Protein AF-M9SIB7-F1 (afdb_monomer)

Sequence (80 aa):
MSEGKIATILAFAKKNSFVKTSSFNTHLKELGVSGKDCRGILDALADCGYLERTKTDGVVYLWRITPSGEDFLRRAGVSK

Foldseek 3Di:
DDLVVLLVLQVVQAVVQKDWLVRQQVVCVVVVHHDPVSVVVLVVCVVVVQKDWDDDPDDITIIHGDPVVVVSNVVVVVDD

Organism: Methanomethylophilus alvi (strain Mx1201) (NCBI:txid1236689)

pLDDT: mean 86.67, std 11.34, range [45.75, 96.75]

Structure (mmCIF, N/CA/C/O backbone):
data_AF-M9SIB7-F1
#
_entry.id   AF-M9SIB7-F1
#
loop_
_atom_site.group_PDB
_atom_site.id
_atom_site.type_symbol
_atom_site.label_atom_id
_atom_site.label_alt_id
_atom_site.label_comp_id
_atom_site.label_asym_id
_atom_site.label_entity_id
_atom_site.label_seq_id
_atom_site.pdbx_PDB_ins_code
_atom_site.Cartn_x
_atom_site.Cartn_y
_atom_site.Cartn_z
_atom_site.occupancy
_atom_site.B_iso_or_equiv
_atom_site.auth_seq_id
_atom_site.auth_comp_id
_atom_site.auth_asym_id
_atom_site.auth_atom_id
_atom_site.pdbx_PDB_model_num
ATOM 1 N N . MET A 1 1 ? -10.170 -4.923 8.279 1.00 73.62 1 MET A N 1
ATOM 2 C CA . MET A 1 1 ? -9.085 -3.954 8.562 1.00 73.62 1 MET A CA 1
ATOM 3 C C . MET A 1 1 ? -9.716 -2.583 8.748 1.00 73.62 1 MET A C 1
ATOM 5 O O . MET A 1 1 ? -10.692 -2.323 8.062 1.00 73.62 1 MET A O 1
ATOM 9 N N . SER A 1 2 ? -9.234 -1.743 9.669 1.00 84.38 2 SER A N 1
ATOM 10 C CA . SER A 1 2 ? -9.781 -0.387 9.831 1.00 84.38 2 SER A CA 1
ATOM 11 C C . SER A 1 2 ? -9.344 0.532 8.688 1.00 84.38 2 SER A C 1
ATOM 13 O O . SER A 1 2 ? -8.237 0.384 8.166 1.00 84.38 2 SER A O 1
ATOM 15 N N . GLU A 1 3 ? -10.182 1.512 8.341 1.00 86.44 3 GLU A N 1
ATOM 16 C CA . GLU A 1 3 ? -9.871 2.515 7.311 1.00 86.44 3 GLU A CA 1
ATOM 17 C C . GLU A 1 3 ? -8.564 3.262 7.605 1.00 86.44 3 GLU A C 1
ATOM 19 O O . GLU A 1 3 ? -7.768 3.481 6.698 1.00 86.44 3 GLU A O 1
ATOM 24 N N . GLY A 1 4 ? -8.275 3.547 8.881 1.00 87.94 4 GLY A N 1
ATOM 25 C CA . GLY A 1 4 ? -7.014 4.169 9.291 1.00 87.94 4 GLY A CA 1
ATOM 26 C C . GLY A 1 4 ? -5.778 3.338 8.930 1.00 87.94 4 GLY A C 1
ATOM 27 O O . GLY A 1 4 ? -4.812 3.880 8.405 1.00 87.94 4 GLY A O 1
ATOM 28 N N . LYS A 1 5 ? -5.816 2.009 9.123 1.00 89.00 5 LYS A N 1
ATOM 29 C CA . LYS A 1 5 ? -4.699 1.129 8.729 1.00 89.00 5 LYS A CA 1
ATOM 30 C C . LYS A 1 5 ? -4.539 1.070 7.212 1.00 89.00 5 LYS A C 1
ATOM 32 O O . LYS A 1 5 ? -3.412 1.118 6.728 1.00 89.00 5 LYS A O 1
ATOM 37 N N . ILE A 1 6 ? -5.649 1.010 6.472 1.00 91.62 6 ILE A N 1
ATOM 38 C CA . ILE A 1 6 ? -5.634 1.066 5.002 1.00 91.62 6 ILE A CA 1
ATOM 39 C C . ILE A 1 6 ? -4.974 2.372 4.548 1.00 91.62 6 ILE A C 1
ATOM 41 O O . ILE A 1 6 ? -4.050 2.344 3.737 1.00 91.62 6 ILE A O 1
ATOM 45 N N . ALA A 1 7 ? -5.374 3.502 5.130 1.00 93.06 7 ALA A N 1
ATOM 46 C CA . ALA A 1 7 ? -4.811 4.801 4.799 1.00 93.06 7 ALA A CA 1
ATOM 47 C C . ALA A 1 7 ? -3.304 4.878 5.102 1.00 93.06 7 ALA A C 1
ATOM 49 O O . ALA A 1 7 ? -2.546 5.379 4.277 1.00 93.06 7 ALA A O 1
ATOM 50 N N . THR A 1 8 ? -2.827 4.320 6.219 1.00 93.50 8 THR A N 1
ATOM 51 C CA . THR A 1 8 ? -1.383 4.286 6.513 1.00 93.50 8 THR A CA 1
ATOM 52 C C . THR A 1 8 ? -0.598 3.459 5.490 1.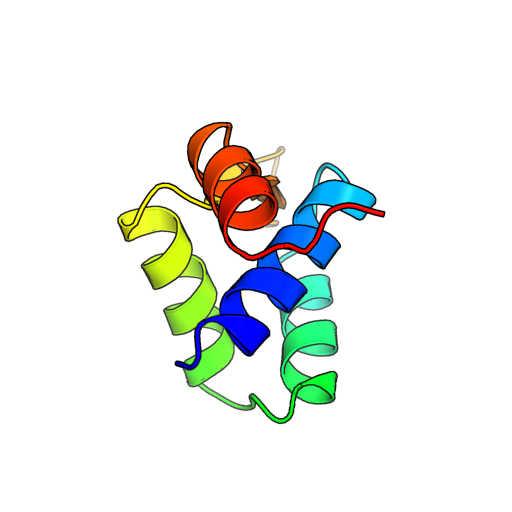00 93.50 8 THR A C 1
ATOM 54 O O . THR A 1 8 ? 0.442 3.907 5.006 1.00 93.50 8 THR A O 1
ATOM 57 N N . ILE A 1 9 ? -1.117 2.293 5.092 1.00 93.38 9 ILE A N 1
ATOM 58 C CA . ILE A 1 9 ? -0.483 1.424 4.086 1.00 93.38 9 ILE A CA 1
ATOM 59 C C . ILE A 1 9 ? -0.413 2.130 2.724 1.00 93.38 9 ILE A C 1
ATOM 61 O O . ILE A 1 9 ? 0.630 2.118 2.065 1.00 93.38 9 ILE A O 1
ATOM 65 N N . LEU A 1 10 ? -1.503 2.777 2.305 1.00 94.88 10 LEU A N 1
ATOM 66 C CA . LEU A 1 10 ? -1.555 3.518 1.045 1.00 94.88 10 LEU A CA 1
ATOM 67 C C . LEU A 1 10 ? -0.647 4.756 1.078 1.00 94.88 10 LEU A C 1
ATOM 69 O O . LEU A 1 10 ? 0.069 5.017 0.113 1.00 94.88 10 LEU A O 1
ATOM 73 N N . ALA A 1 11 ? -0.592 5.484 2.195 1.00 94.38 11 ALA A N 1
ATOM 74 C CA . ALA A 1 11 ? 0.315 6.620 2.360 1.00 94.38 11 ALA A CA 1
ATOM 75 C C . ALA A 1 11 ? 1.789 6.191 2.258 1.00 94.38 11 ALA A C 1
ATOM 77 O O . ALA A 1 11 ? 2.594 6.872 1.617 1.00 94.38 11 ALA A O 1
ATOM 78 N N . PHE A 1 12 ? 2.137 5.030 2.822 1.00 94.31 12 PHE A N 1
ATOM 79 C CA . PHE A 1 12 ? 3.467 4.443 2.675 1.00 94.31 12 PHE A CA 1
ATOM 80 C C . PHE A 1 12 ? 3.797 4.114 1.213 1.00 94.31 12 PHE A C 1
ATOM 82 O O . PHE A 1 12 ? 4.889 4.444 0.745 1.00 94.31 12 PHE A O 1
ATOM 89 N N . ALA A 1 13 ? 2.851 3.531 0.472 1.00 93.88 13 ALA A N 1
ATOM 90 C CA . ALA A 1 13 ? 2.997 3.267 -0.959 1.00 93.88 13 ALA A CA 1
ATOM 91 C C . ALA A 1 13 ? 3.237 4.562 -1.752 1.00 93.88 13 ALA A C 1
ATOM 93 O O . ALA A 1 13 ? 4.201 4.662 -2.512 1.00 93.88 13 ALA A O 1
ATOM 94 N N . LYS A 1 14 ? 2.399 5.578 -1.509 1.00 93.81 14 LYS A N 1
ATOM 95 C CA . LYS A 1 14 ? 2.462 6.890 -2.162 1.00 93.81 14 LYS A CA 1
ATOM 96 C C . LYS A 1 14 ? 3.808 7.579 -1.947 1.00 93.81 14 LYS A C 1
ATOM 98 O O . LYS A 1 14 ? 4.403 8.072 -2.898 1.00 93.81 14 LYS A O 1
ATOM 103 N N . LYS A 1 15 ? 4.323 7.568 -0.712 1.00 94.31 15 LYS A N 1
ATOM 104 C CA . LYS A 1 15 ? 5.609 8.195 -0.362 1.00 94.31 15 LYS A CA 1
ATOM 105 C C . LYS A 1 15 ? 6.798 7.594 -1.120 1.00 94.31 15 LYS A C 1
ATOM 107 O O . LYS A 1 15 ? 7.764 8.298 -1.388 1.00 94.31 15 LYS A O 1
ATOM 112 N N . ASN A 1 16 ? 6.743 6.303 -1.440 1.00 90.69 16 ASN A N 1
ATOM 113 C CA . ASN A 1 16 ? 7.883 5.558 -1.975 1.00 90.69 16 ASN A CA 1
ATOM 114 C C . ASN A 1 16 ? 7.772 5.245 -3.477 1.00 90.69 16 ASN A C 1
ATOM 116 O O . ASN A 1 16 ? 8.713 4.692 -4.038 1.00 90.69 16 ASN A O 1
ATOM 120 N N . SER A 1 17 ? 6.662 5.610 -4.133 1.00 87.94 17 SER A N 1
ATOM 121 C CA . SER A 1 17 ? 6.328 5.315 -5.541 1.00 87.94 17 SER A CA 1
ATOM 122 C C . SER A 1 17 ? 6.231 3.819 -5.876 1.00 87.94 17 SER A C 1
ATOM 124 O O . SER A 1 17 ? 5.162 3.356 -6.257 1.00 87.94 17 SER A O 1
ATOM 126 N N . PHE A 1 18 ? 7.310 3.051 -5.704 1.00 90.50 18 PHE A N 1
ATOM 127 C CA . PHE A 1 18 ? 7.360 1.602 -5.883 1.00 90.50 18 PHE A CA 1
ATOM 128 C C . PHE A 1 18 ? 7.956 0.934 -4.645 1.00 90.50 18 PHE A C 1
ATOM 130 O O . PHE A 1 18 ? 9.100 1.179 -4.265 1.00 90.50 18 PHE A O 1
ATOM 137 N N . VAL A 1 19 ? 7.192 0.040 -4.031 1.00 91.94 19 VAL A N 1
ATOM 138 C CA . VAL A 1 19 ? 7.543 -0.597 -2.762 1.00 91.94 19 VAL A CA 1
ATOM 139 C C . VAL A 1 19 ? 7.684 -2.100 -2.950 1.00 91.94 19 VAL A C 1
ATOM 141 O O . VAL A 1 19 ? 6.805 -2.765 -3.495 1.00 91.94 19 VAL A O 1
ATOM 144 N N . LYS A 1 20 ? 8.792 -2.663 -2.465 1.00 91.50 20 LYS A N 1
ATOM 145 C CA . LYS A 1 20 ? 9.006 -4.115 -2.447 1.00 91.50 20 LYS A CA 1
ATOM 146 C C . LYS A 1 20 ? 8.068 -4.783 -1.447 1.00 91.50 20 LYS A C 1
ATOM 148 O O . LYS A 1 20 ? 7.824 -4.256 -0.363 1.00 91.50 20 LYS A O 1
ATOM 153 N N . THR A 1 21 ? 7.653 -6.012 -1.746 1.00 89.38 21 THR A N 1
ATOM 154 C CA . THR A 1 21 ? 6.869 -6.837 -0.802 1.00 89.38 21 THR A CA 1
ATOM 155 C C . THR A 1 21 ? 7.546 -6.955 0.573 1.00 89.38 21 THR A C 1
ATOM 157 O O . THR A 1 21 ? 6.880 -6.873 1.599 1.00 89.38 21 THR A O 1
ATOM 160 N N . SER A 1 22 ? 8.876 -7.090 0.622 1.00 88.88 22 SER A N 1
ATOM 161 C CA . SER A 1 22 ? 9.625 -7.140 1.886 1.00 88.88 22 SER A CA 1
ATOM 162 C C . SER A 1 22 ? 9.530 -5.840 2.690 1.00 88.88 22 SER A C 1
ATOM 164 O O . SER A 1 22 ? 9.349 -5.897 3.903 1.00 88.88 22 SER A O 1
ATOM 166 N N . SER A 1 23 ? 9.587 -4.682 2.029 1.00 91.69 23 SER A N 1
ATOM 167 C CA . SER A 1 23 ? 9.410 -3.374 2.669 1.00 91.69 23 SER A CA 1
ATOM 168 C C . SER A 1 23 ? 7.995 -3.204 3.2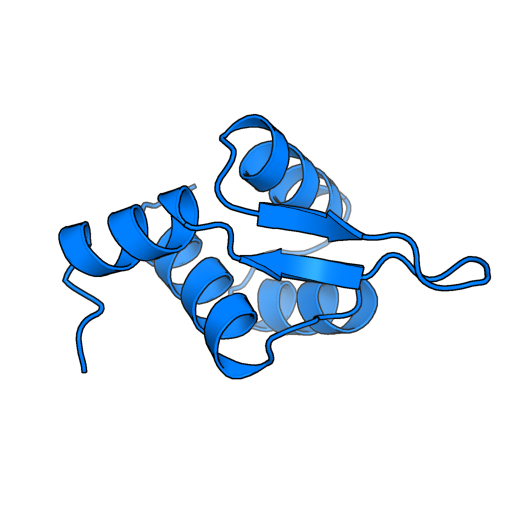22 1.00 91.69 23 SER A C 1
ATOM 170 O O . SER A 1 23 ? 7.836 -2.743 4.349 1.00 91.69 23 SER A O 1
ATOM 172 N N . PHE A 1 24 ? 6.973 -3.648 2.481 1.00 91.25 24 PHE A N 1
ATOM 173 C CA . PHE A 1 24 ? 5.604 -3.692 2.998 1.00 91.25 24 PHE A CA 1
ATOM 174 C C . PHE A 1 24 ? 5.473 -4.610 4.207 1.00 91.25 24 PHE A C 1
ATOM 176 O O . PHE A 1 24 ? 4.840 -4.231 5.182 1.00 91.25 24 PHE A O 1
ATOM 183 N N . ASN A 1 25 ? 6.093 -5.790 4.185 1.00 90.19 25 ASN A N 1
ATOM 184 C CA . ASN A 1 25 ? 6.046 -6.706 5.321 1.00 90.19 25 ASN A CA 1
ATOM 185 C C . ASN A 1 25 ? 6.652 -6.083 6.58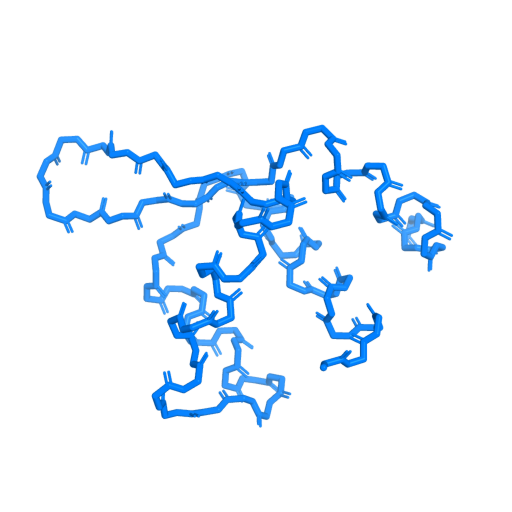6 1.00 90.19 25 ASN A C 1
ATOM 187 O O . ASN A 1 25 ? 6.113 -6.297 7.669 1.00 90.19 25 ASN A O 1
ATOM 191 N N . THR A 1 26 ? 7.741 -5.318 6.465 1.00 91.56 26 THR A N 1
ATOM 192 C CA . THR A 1 26 ? 8.308 -4.563 7.593 1.00 91.56 26 THR A CA 1
ATOM 193 C C . THR A 1 26 ? 7.328 -3.507 8.089 1.00 91.56 26 THR A C 1
ATOM 195 O O . THR A 1 26 ? 7.008 -3.496 9.273 1.00 91.56 26 THR A O 1
ATOM 198 N N . HIS A 1 27 ? 6.777 -2.691 7.190 1.00 92.31 27 HIS A N 1
ATOM 199 C CA . HIS A 1 27 ? 5.840 -1.637 7.574 1.00 92.31 27 HIS A CA 1
ATOM 200 C C . HIS A 1 27 ? 4.547 -2.186 8.204 1.00 92.31 27 HIS A C 1
ATOM 202 O O . HIS A 1 27 ? 4.051 -1.678 9.203 1.00 92.31 27 HIS A O 1
ATOM 208 N N . LEU A 1 28 ? 4.018 -3.290 7.675 1.00 91.06 28 LEU A N 1
ATOM 209 C CA . LEU A 1 28 ? 2.851 -3.973 8.229 1.00 91.06 28 LEU A CA 1
ATOM 210 C C . LEU A 1 28 ? 3.124 -4.498 9.645 1.00 91.06 28 LEU A C 1
ATOM 212 O O . LEU A 1 28 ? 2.268 -4.345 10.516 1.00 91.06 28 LEU A O 1
ATOM 216 N N . LYS A 1 29 ? 4.326 -5.028 9.910 1.00 90.00 29 LYS A N 1
ATOM 217 C CA . LYS A 1 29 ? 4.733 -5.436 11.265 1.00 90.00 29 LYS A CA 1
ATOM 218 C C . LYS A 1 29 ? 4.749 -4.263 12.241 1.00 90.00 29 LYS A C 1
ATOM 220 O O . LYS A 1 29 ? 4.270 -4.429 13.359 1.00 90.00 29 LYS A O 1
ATOM 225 N N . GLU A 1 30 ? 5.223 -3.090 11.821 1.00 89.94 30 GLU A N 1
ATOM 226 C CA . GLU A 1 30 ? 5.173 -1.860 12.632 1.00 89.94 30 GLU A CA 1
ATOM 227 C C . GLU A 1 30 ? 3.727 -1.446 12.963 1.00 89.94 30 GLU A C 1
ATOM 229 O O . GLU A 1 30 ? 3.457 -0.935 14.046 1.00 89.94 30 GLU A O 1
ATOM 234 N N . LEU A 1 31 ? 2.772 -1.743 12.075 1.00 88.38 31 LEU A N 1
ATOM 235 C CA . LEU A 1 31 ? 1.330 -1.531 12.283 1.00 88.38 31 LEU A CA 1
ATOM 236 C C . LEU A 1 31 ? 0.640 -2.658 13.083 1.00 88.38 31 LEU A C 1
ATOM 238 O O . LEU A 1 31 ? -0.599 -2.711 13.168 1.00 88.38 31 LEU A O 1
ATOM 242 N N . GLY A 1 32 ? 1.422 -3.585 13.645 1.00 87.88 32 GLY A N 1
ATOM 243 C CA . GLY A 1 32 ? 0.941 -4.739 14.404 1.00 87.88 32 GLY A CA 1
ATOM 244 C C . GLY A 1 32 ? 0.297 -5.831 13.544 1.00 87.88 32 GLY A C 1
ATOM 245 O O . GLY A 1 32 ? -0.463 -6.646 14.060 1.00 87.88 32 GLY A O 1
ATOM 246 N N . VAL A 1 33 ? 0.550 -5.843 12.234 1.00 83.75 33 VAL A N 1
ATOM 247 C CA . VAL A 1 33 ? 0.112 -6.893 11.304 1.00 83.75 33 VAL A CA 1
ATOM 248 C C . VAL A 1 33 ? 1.281 -7.845 11.070 1.00 83.75 33 VAL A C 1
ATOM 250 O O . VAL A 1 33 ? 2.344 -7.432 10.614 1.00 83.75 33 VAL A O 1
ATOM 253 N N . SER A 1 34 ? 1.117 -9.133 11.363 1.00 76.94 34 SER A N 1
ATOM 254 C CA . SER A 1 34 ? 2.216 -10.098 11.253 1.00 76.94 34 SER A CA 1
ATOM 255 C C . SER A 1 34 ? 1.777 -11.423 10.636 1.00 76.94 34 SER A C 1
ATOM 257 O O . SER A 1 34 ? 0.593 -11.728 10.550 1.00 76.94 34 SER A O 1
ATOM 259 N N . GLY A 1 35 ? 2.748 -12.223 10.190 1.00 70.81 35 GLY A N 1
ATOM 260 C CA . GLY A 1 35 ? 2.502 -13.587 9.722 1.00 70.81 35 GLY A CA 1
ATOM 261 C C . GLY A 1 35 ? 1.881 -13.673 8.324 1.00 70.81 35 GLY A C 1
ATOM 262 O O . GLY A 1 35 ? 2.247 -12.923 7.418 1.00 70.81 35 GLY A O 1
ATOM 263 N N . LYS A 1 36 ? 0.981 -14.647 8.134 1.00 68.81 36 LYS A N 1
ATOM 264 C CA . LYS A 1 36 ? 0.357 -14.956 6.831 1.00 68.81 36 LYS A CA 1
ATOM 265 C C . LYS A 1 36 ? -0.523 -13.817 6.300 1.00 68.81 36 LYS A C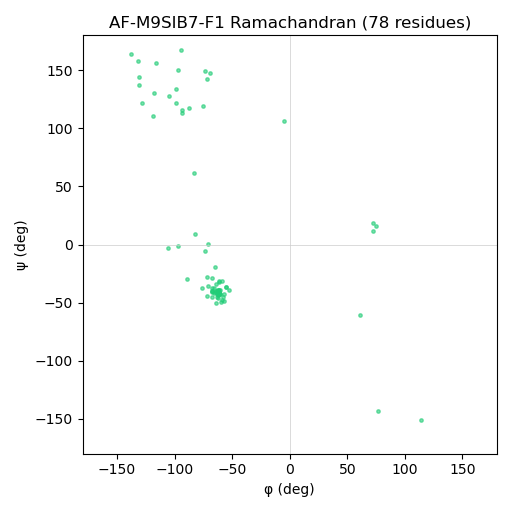 1
ATOM 267 O O . LYS A 1 36 ? -0.751 -13.749 5.094 1.00 68.81 36 LYS A O 1
ATOM 272 N N . ASP A 1 37 ? -0.941 -12.901 7.169 1.00 7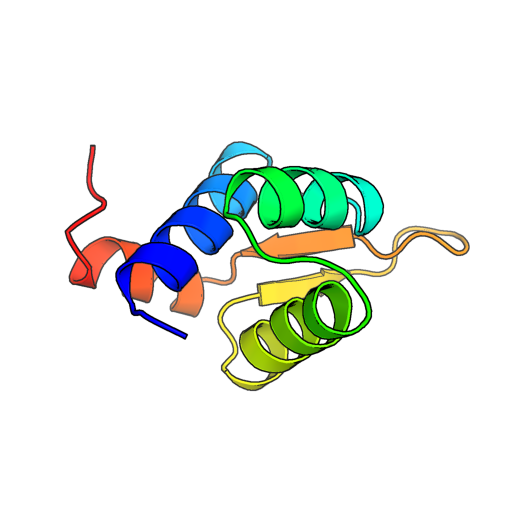7.31 37 ASP A N 1
ATOM 273 C CA . ASP A 1 37 ? -1.858 -11.817 6.824 1.00 77.31 37 ASP A CA 1
ATOM 274 C C . ASP A 1 37 ? -1.210 -10.738 5.948 1.00 77.31 37 ASP A C 1
ATOM 276 O O . ASP A 1 37 ? -1.894 -10.127 5.130 1.00 77.31 37 ASP A O 1
ATOM 280 N N . CYS A 1 38 ? 0.111 -10.526 6.041 1.00 80.50 38 CYS A N 1
ATOM 281 C CA . CYS A 1 38 ? 0.763 -9.414 5.341 1.00 80.50 38 CYS A CA 1
ATOM 282 C C . CYS A 1 38 ? 0.594 -9.484 3.818 1.00 80.50 38 CYS A C 1
ATOM 284 O O . CYS A 1 38 ? 0.309 -8.476 3.177 1.00 80.50 38 CYS A O 1
ATOM 286 N N . ARG A 1 39 ? 0.739 -10.681 3.235 1.00 82.00 39 ARG A N 1
ATOM 287 C CA . ARG A 1 39 ? 0.563 -10.868 1.790 1.00 82.00 39 ARG A CA 1
ATOM 288 C C . ARG A 1 39 ? -0.904 -10.762 1.382 1.00 82.00 39 ARG A C 1
ATOM 290 O O . ARG A 1 39 ? -1.201 -10.058 0.424 1.00 82.00 39 ARG A O 1
ATOM 297 N N . GLY A 1 40 ? -1.800 -11.395 2.142 1.00 88.31 40 GLY A N 1
ATOM 298 C CA . GLY A 1 40 ? -3.241 -11.340 1.885 1.00 88.31 40 GLY A CA 1
ATOM 299 C C . GLY A 1 40 ? -3.790 -9.914 1.917 1.00 88.31 40 GLY A C 1
ATOM 300 O O . GLY A 1 40 ? -4.691 -9.589 1.158 1.00 88.31 40 GLY A O 1
ATOM 301 N N . ILE A 1 41 ? -3.200 -9.034 2.727 1.00 91.12 41 ILE A N 1
ATOM 302 C CA . ILE A 1 41 ? -3.557 -7.614 2.772 1.00 91.12 41 ILE A CA 1
ATOM 303 C C . ILE A 1 41 ? -3.173 -6.882 1.488 1.00 91.12 41 ILE A C 1
ATOM 305 O O . ILE A 1 41 ? -3.981 -6.118 0.972 1.00 91.12 41 ILE A O 1
ATOM 309 N N . LEU A 1 42 ? -1.963 -7.095 0.967 1.00 91.50 42 LEU A N 1
ATOM 310 C CA . LEU A 1 42 ? -1.544 -6.447 -0.280 1.00 91.50 42 LEU A CA 1
ATOM 311 C C . LEU A 1 42 ? -2.368 -6.944 -1.468 1.00 91.50 42 LEU A C 1
ATOM 313 O O . LEU A 1 42 ? -2.787 -6.134 -2.290 1.00 91.50 42 LEU A O 1
ATOM 317 N N . ASP A 1 43 ? -2.628 -8.253 -1.524 1.00 91.56 43 ASP A N 1
ATOM 318 C CA . ASP A 1 43 ? -3.493 -8.841 -2.546 1.00 91.56 43 ASP A CA 1
ATOM 319 C C . ASP A 1 43 ? -4.927 -8.281 -2.425 1.00 91.56 43 ASP A C 1
ATOM 321 O O . ASP A 1 43 ? -5.451 -7.774 -3.408 1.00 91.56 43 ASP A O 1
ATOM 325 N N . ALA A 1 44 ? -5.509 -8.206 -1.221 1.00 92.88 44 ALA A N 1
ATOM 326 C CA . ALA A 1 44 ? -6.840 -7.622 -1.016 1.00 92.88 44 ALA A CA 1
ATOM 327 C C . ALA A 1 44 ? -6.919 -6.132 -1.401 1.00 92.88 44 ALA A C 1
ATOM 329 O O . ALA A 1 44 ? -7.903 -5.689 -1.986 1.00 92.88 44 ALA A O 1
ATOM 330 N N . LEU A 1 45 ? -5.885 -5.339 -1.098 1.00 94.06 45 LEU A N 1
ATOM 331 C CA . LEU A 1 45 ? -5.826 -3.933 -1.513 1.00 94.06 45 LEU A CA 1
ATOM 332 C C . LEU A 1 45 ? -5.681 -3.781 -3.030 1.00 94.06 45 LEU A C 1
ATOM 334 O O . LEU A 1 45 ? -6.144 -2.782 -3.582 1.00 94.06 45 LEU A O 1
ATOM 338 N N . ALA A 1 46 ? -5.057 -4.749 -3.701 1.00 94.62 46 ALA A N 1
ATOM 339 C CA . ALA A 1 46 ? -5.019 -4.787 -5.154 1.00 94.62 46 ALA A CA 1
ATOM 340 C C . ALA A 1 46 ? -6.340 -5.249 -5.769 1.00 94.62 46 ALA A C 1
ATOM 342 O O . ALA A 1 46 ? -6.768 -4.661 -6.759 1.00 94.62 46 ALA A O 1
ATOM 343 N N . ASP A 1 47 ? -7.034 -6.202 -5.150 1.00 94.62 47 ASP A N 1
ATOM 344 C CA . ASP A 1 47 ? -8.377 -6.618 -5.567 1.00 94.62 47 ASP A CA 1
ATOM 345 C C . ASP A 1 47 ? -9.394 -5.472 -5.409 1.00 94.62 47 ASP A C 1
ATOM 347 O O . ASP A 1 47 ? -10.275 -5.294 -6.247 1.00 94.62 47 ASP A O 1
ATOM 351 N N . CYS A 1 48 ? -9.233 -4.624 -4.384 1.00 93.81 48 CYS A N 1
ATOM 352 C CA . CYS A 1 48 ? -9.982 -3.369 -4.242 1.00 93.81 48 CYS A CA 1
ATOM 353 C C . CYS A 1 48 ? -9.530 -2.259 -5.211 1.00 93.81 48 CYS A C 1
ATOM 355 O O . CYS A 1 48 ? -10.132 -1.186 -5.239 1.00 93.81 48 CYS A O 1
ATOM 357 N N . GLY A 1 49 ? -8.460 -2.480 -5.977 1.00 96.06 49 GLY A N 1
ATOM 358 C CA . GLY A 1 49 ? -7.925 -1.527 -6.942 1.00 96.06 49 GLY A CA 1
ATOM 359 C C . GLY A 1 49 ? -7.167 -0.350 -6.331 1.00 96.06 49 GLY A C 1
ATOM 360 O O . GLY A 1 49 ? -6.964 0.635 -7.032 1.00 96.06 49 GLY A O 1
ATOM 361 N N . TYR A 1 50 ? -6.752 -0.402 -5.061 1.00 96.19 50 TYR A N 1
ATOM 362 C CA . TYR A 1 50 ? -5.997 0.674 -4.392 1.00 96.19 50 TYR A CA 1
ATOM 363 C C . TYR A 1 50 ? -4.483 0.547 -4.553 1.00 96.19 50 TYR A C 1
ATOM 365 O O . TYR A 1 50 ? -3.762 1.548 -4.549 1.00 96.19 50 TYR A O 1
ATOM 373 N N . LEU A 1 51 ? -4.004 -0.686 -4.689 1.00 95.50 51 LEU A N 1
ATOM 374 C CA . LEU A 1 51 ? -2.631 -0.999 -5.054 1.00 95.50 51 LEU A CA 1
ATOM 375 C C . LEU A 1 51 ? -2.611 -1.719 -6.396 1.00 95.50 51 LEU A C 1
ATOM 377 O O . LEU A 1 51 ? -3.563 -2.386 -6.782 1.00 95.50 51 LEU A O 1
ATOM 381 N N . GLU A 1 52 ? -1.489 -1.636 -7.087 1.00 94.56 52 GLU A N 1
ATOM 382 C CA . GLU A 1 52 ? -1.214 -2.516 -8.211 1.00 94.56 52 GLU A CA 1
ATOM 383 C C . GLU A 1 52 ? 0.172 -3.126 -8.072 1.00 94.56 52 GLU A C 1
ATOM 385 O O . GLU A 1 52 ? 1.123 -2.499 -7.594 1.00 94.56 52 GLU A O 1
ATOM 390 N N . ARG A 1 53 ? 0.265 -4.382 -8.497 1.00 91.12 53 ARG A N 1
ATOM 391 C CA . ARG A 1 53 ? 1.497 -5.155 -8.489 1.00 91.12 53 ARG A CA 1
ATOM 392 C C . ARG A 1 53 ? 2.177 -5.020 -9.841 1.00 91.12 53 ARG A C 1
ATOM 394 O O . ARG A 1 53 ? 1.671 -5.525 -10.841 1.00 91.12 53 ARG A O 1
ATOM 401 N N . THR A 1 54 ? 3.354 -4.413 -9.860 1.00 85.06 54 THR A N 1
ATOM 402 C CA . THR A 1 54 ? 4.214 -4.354 -11.038 1.00 85.06 54 THR A CA 1
ATOM 403 C C . THR A 1 54 ? 5.300 -5.425 -10.939 1.00 85.06 54 THR A C 1
ATOM 405 O O . THR A 1 54 ? 5.930 -5.634 -9.898 1.00 85.06 54 THR A O 1
ATOM 408 N N . LYS A 1 55 ? 5.512 -6.158 -12.036 1.00 73.38 55 LYS A N 1
ATOM 409 C CA . LYS A 1 55 ? 6.700 -7.003 -12.188 1.00 73.38 55 LYS A CA 1
ATOM 410 C C . LYS A 1 55 ? 7.802 -6.139 -12.782 1.00 73.38 55 LYS A C 1
ATOM 412 O O . LYS A 1 55 ? 7.661 -5.659 -13.900 1.00 73.38 55 LYS A O 1
ATOM 417 N N . THR A 1 56 ? 8.888 -5.961 -12.047 1.00 62.97 56 THR A N 1
ATOM 418 C CA . THR A 1 56 ? 10.159 -5.510 -12.621 1.00 62.97 56 THR A CA 1
ATOM 419 C C . THR A 1 56 ? 11.078 -6.713 -12.691 1.00 62.97 56 THR A C 1
ATOM 421 O O . THR A 1 56 ? 11.204 -7.414 -11.689 1.00 62.97 56 THR A O 1
ATOM 424 N N . ASP A 1 57 ? 11.633 -6.947 -13.878 1.00 51.38 57 ASP A N 1
ATOM 425 C CA . ASP A 1 57 ? 12.609 -7.975 -14.258 1.00 51.38 57 ASP A CA 1
ATOM 426 C C . ASP A 1 57 ? 13.142 -8.842 -13.093 1.00 51.38 57 ASP A C 1
ATOM 428 O O . ASP A 1 57 ? 13.899 -8.381 -12.235 1.00 51.38 57 ASP A O 1
ATOM 432 N N . GLY A 1 58 ? 12.685 -10.101 -13.025 1.00 67.06 58 GLY A N 1
ATOM 433 C CA . GLY A 1 58 ? 13.052 -11.071 -11.984 1.00 67.06 58 GLY A CA 1
ATOM 434 C C . GLY A 1 58 ? 11.905 -11.508 -11.054 1.00 67.06 58 GLY A C 1
ATOM 435 O O . GLY A 1 58 ? 10.740 -11.575 -11.446 1.00 67.06 58 GLY A O 1
ATOM 436 N N . VAL A 1 59 ? 12.250 -11.871 -9.808 1.00 66.69 59 VAL A N 1
ATOM 437 C CA . VAL A 1 59 ? 11.345 -12.501 -8.807 1.00 66.69 59 VAL A CA 1
ATOM 438 C C . VAL A 1 59 ? 10.743 -11.480 -7.821 1.00 66.69 59 VAL A C 1
ATOM 440 O O . VAL A 1 59 ? 9.977 -11.833 -6.923 1.00 66.69 59 VAL A O 1
ATOM 443 N N . VAL A 1 60 ? 11.088 -10.195 -7.941 1.00 74.44 60 VAL A N 1
ATOM 444 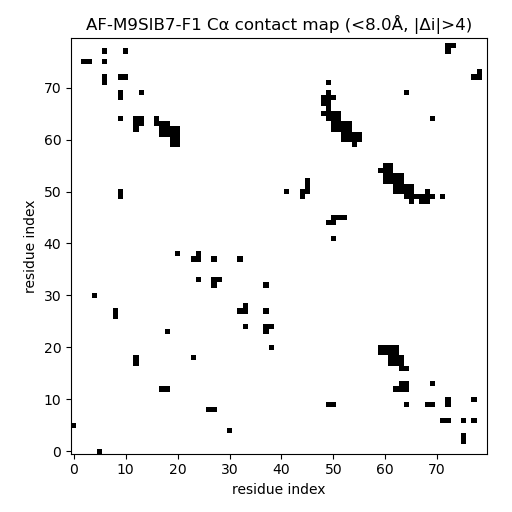C CA . VAL A 1 60 ? 10.693 -9.175 -6.961 1.00 74.44 60 VAL A CA 1
ATOM 445 C C . VAL A 1 60 ? 9.396 -8.498 -7.390 1.00 74.44 60 VAL A C 1
ATOM 447 O O . VAL A 1 60 ? 9.356 -7.749 -8.360 1.00 74.44 60 VAL A O 1
ATOM 450 N N . TYR A 1 61 ? 8.334 -8.719 -6.615 1.00 85.12 61 TYR A N 1
ATOM 451 C CA . TYR A 1 61 ? 7.096 -7.958 -6.750 1.00 85.12 61 TYR A CA 1
ATOM 452 C C . TYR A 1 61 ? 7.259 -6.558 -6.161 1.00 85.12 61 TYR A C 1
ATOM 454 O O . TYR A 1 61 ? 7.510 -6.408 -4.952 1.00 85.12 61 TYR A O 1
ATOM 462 N N . LEU A 1 62 ? 7.085 -5.560 -7.025 1.00 90.06 62 LEU A N 1
ATOM 463 C CA . LEU A 1 62 ? 6.906 -4.169 -6.650 1.00 90.06 62 LEU A CA 1
ATOM 464 C C . LEU A 1 62 ? 5.418 -3.836 -6.626 1.00 90.06 62 LEU A C 1
ATOM 466 O O . LEU A 1 62 ? 4.610 -4.411 -7.352 1.00 90.06 62 LEU A O 1
ATOM 470 N N . TRP A 1 63 ? 5.069 -2.903 -5.761 1.00 93.06 63 TRP A N 1
ATOM 471 C CA . TRP A 1 63 ? 3.708 -2.457 -5.540 1.00 93.06 63 TRP A CA 1
ATOM 472 C C . TRP A 1 63 ? 3.694 -0.941 -5.583 1.00 93.06 63 TRP A C 1
ATOM 474 O O . TRP A 1 63 ? 4.576 -0.301 -5.005 1.00 93.06 63 TRP A O 1
ATOM 484 N N . ARG A 1 64 ? 2.694 -0.365 -6.237 1.00 94.06 64 ARG A N 1
ATOM 485 C CA . ARG A 1 64 ? 2.473 1.081 -6.240 1.00 94.06 64 ARG A CA 1
ATOM 486 C C . ARG A 1 64 ? 1.021 1.397 -5.928 1.00 94.06 64 ARG A C 1
ATOM 488 O O . ARG A 1 64 ? 0.149 0.546 -6.101 1.00 94.06 64 ARG A O 1
ATOM 495 N N . ILE A 1 65 ? 0.783 2.613 -5.452 1.00 96.00 65 ILE A N 1
ATOM 496 C CA . ILE A 1 65 ? -0.571 3.133 -5.283 1.00 96.00 65 ILE A CA 1
ATOM 497 C C . ILE A 1 65 ? -1.194 3.436 -6.647 1.00 96.00 65 ILE A C 1
ATOM 499 O O . ILE A 1 65 ? -0.505 3.890 -7.560 1.00 96.00 65 ILE 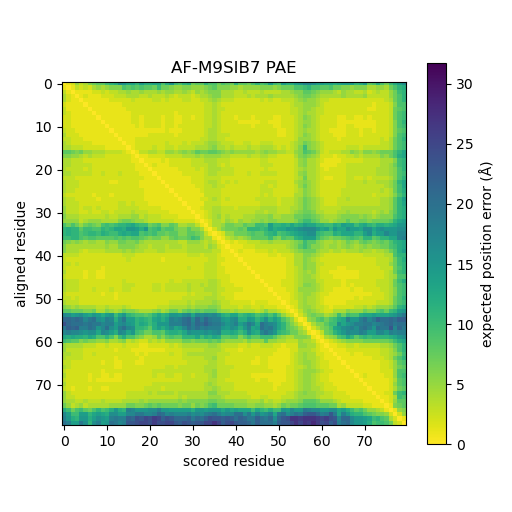A O 1
ATOM 503 N N . THR A 1 66 ? -2.489 3.174 -6.779 1.00 96.75 66 THR A N 1
ATOM 504 C CA . THR A 1 66 ? -3.280 3.516 -7.967 1.00 96.75 66 THR A CA 1
ATOM 505 C C . THR A 1 66 ? -3.975 4.873 -7.784 1.00 96.75 66 THR A C 1
ATOM 507 O O . THR A 1 66 ? -4.107 5.351 -6.652 1.00 96.75 66 THR A O 1
ATOM 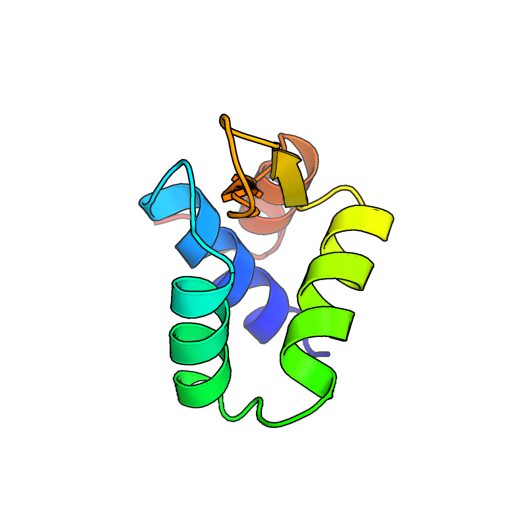510 N N . PRO A 1 67 ? -4.535 5.471 -8.852 1.00 96.69 67 PRO A N 1
ATOM 511 C CA . PRO A 1 67 ? -5.374 6.664 -8.723 1.00 96.69 67 PRO A CA 1
ATOM 512 C C . PRO A 1 67 ? -6.555 6.485 -7.752 1.00 96.69 67 PRO A C 1
ATOM 51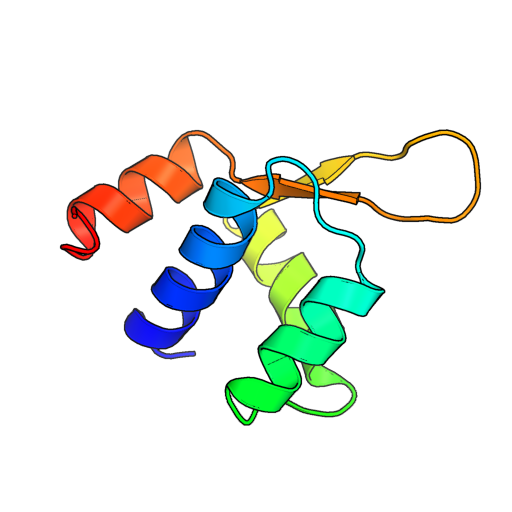4 O O . PRO A 1 67 ? -6.882 7.397 -6.995 1.00 96.69 67 PRO A O 1
ATOM 517 N N . SER A 1 68 ? -7.167 5.297 -7.716 1.00 96.44 68 SER A N 1
ATOM 518 C CA . SER A 1 68 ? -8.252 4.982 -6.777 1.00 96.44 68 SER A CA 1
ATOM 519 C C . SER A 1 68 ? -7.767 4.925 -5.327 1.00 96.44 68 SER A C 1
ATOM 521 O O . SER A 1 68 ? -8.473 5.379 -4.427 1.00 96.44 68 SER A O 1
ATOM 523 N N . GLY A 1 69 ? -6.556 4.413 -5.087 1.00 95.81 69 GLY A N 1
ATOM 524 C CA . GLY A 1 69 ? -5.928 4.446 -3.765 1.00 95.81 69 GLY A CA 1
ATOM 525 C C . GLY A 1 69 ? -5.609 5.871 -3.305 1.00 95.81 69 GLY A C 1
ATOM 526 O O . GLY A 1 69 ? -5.792 6.205 -2.134 1.00 95.81 69 GLY A O 1
ATOM 527 N N . GLU A 1 70 ? -5.182 6.745 -4.218 1.00 95.25 70 GLU A N 1
ATOM 528 C CA . GLU A 1 70 ? -4.968 8.162 -3.903 1.00 95.25 70 GLU A CA 1
ATOM 529 C C . GLU A 1 70 ? -6.270 8.902 -3.586 1.00 95.25 70 GLU A C 1
ATOM 531 O O . GLU A 1 70 ? -6.311 9.711 -2.655 1.00 95.25 70 GLU A O 1
ATOM 536 N N . ASP A 1 71 ? -7.343 8.612 -4.323 1.00 95.75 71 ASP A N 1
ATOM 537 C CA . ASP A 1 71 ? -8.669 9.153 -4.033 1.00 95.75 71 ASP A CA 1
ATOM 538 C C . ASP A 1 71 ? -9.178 8.707 -2.653 1.00 95.75 71 ASP A C 1
ATOM 540 O O . ASP A 1 71 ? -9.710 9.525 -1.896 1.00 95.75 71 ASP A O 1
ATOM 544 N N . PHE A 1 72 ? -8.951 7.440 -2.288 1.00 94.12 72 PHE A N 1
ATOM 545 C CA . PHE A 1 72 ? -9.248 6.943 -0.946 1.00 94.12 72 PHE A CA 1
ATOM 546 C C . PHE A 1 72 ? -8.510 7.754 0.128 1.00 94.12 72 PHE A C 1
ATOM 548 O O . PHE A 1 72 ? -9.141 8.224 1.071 1.00 94.12 72 PHE A O 1
ATOM 555 N N . LEU A 1 73 ? -7.199 7.989 -0.029 1.00 93.06 73 LEU A N 1
ATOM 556 C CA . LEU A 1 73 ? -6.416 8.800 0.918 1.00 93.06 73 LEU A CA 1
ATOM 557 C C . LEU A 1 73 ? -6.982 10.213 1.085 1.00 93.06 73 LEU A C 1
ATOM 559 O O . LEU A 1 73 ? -7.088 10.713 2.207 1.00 93.06 73 LEU A O 1
ATOM 563 N N . ARG A 1 74 ? -7.374 10.840 -0.028 1.00 90.88 74 ARG A N 1
ATOM 564 C CA . ARG A 1 74 ? -7.973 12.177 -0.029 1.00 90.88 74 ARG A CA 1
ATOM 565 C C . ARG A 1 74 ? -9.291 12.206 0.746 1.00 90.88 74 ARG A C 1
ATOM 567 O O . ARG A 1 74 ? -9.518 13.150 1.498 1.00 90.88 74 ARG A O 1
ATOM 574 N N . ARG A 1 75 ? -10.145 11.189 0.579 1.00 90.25 75 ARG A N 1
ATOM 575 C CA . ARG A 1 75 ? -11.425 11.061 1.302 1.00 90.25 75 ARG A CA 1
ATOM 576 C C . ARG A 1 75 ? -11.243 10.720 2.778 1.00 90.25 75 ARG A C 1
ATOM 578 O O . ARG A 1 75 ? -11.985 11.230 3.606 1.00 90.25 75 ARG A O 1
ATOM 585 N N . ALA A 1 76 ? -10.234 9.917 3.105 1.00 83.88 76 ALA A N 1
ATOM 586 C CA . ALA A 1 76 ? -9.906 9.527 4.473 1.00 83.88 76 ALA A CA 1
ATOM 587 C C . ALA A 1 76 ? -9.306 10.672 5.316 1.00 83.88 76 ALA A C 1
ATOM 589 O O . ALA A 1 76 ? -8.959 10.459 6.475 1.00 83.88 76 ALA A O 1
ATOM 590 N N . GLY A 1 77 ? -9.146 11.876 4.752 1.00 70.12 77 GLY A N 1
ATOM 591 C CA . GLY A 1 77 ? -8.579 13.023 5.461 1.00 70.12 77 GLY A CA 1
ATOM 592 C C . GLY A 1 77 ? -7.072 12.916 5.700 1.00 70.12 77 GLY A C 1
ATOM 593 O O . GLY A 1 77 ? -6.516 13.741 6.416 1.00 70.12 77 GLY A O 1
ATOM 594 N N . VAL A 1 78 ? -6.386 11.955 5.067 1.00 62.31 78 VAL A N 1
ATOM 595 C CA . VAL A 1 78 ? -4.916 11.872 5.062 1.00 62.31 78 VAL A CA 1
ATOM 596 C C . VAL A 1 78 ? -4.388 12.807 3.972 1.00 62.31 78 VAL A C 1
ATOM 598 O O . VAL A 1 78 ? -3.792 12.405 2.973 1.00 62.31 78 VAL A O 1
ATOM 601 N N . SER A 1 79 ? -4.697 14.088 4.146 1.00 47.66 79 SER A N 1
ATOM 602 C CA . SER A 1 79 ? -4.227 15.197 3.329 1.00 47.66 79 SER A CA 1
ATOM 603 C C . SER A 1 79 ? -3.439 16.132 4.240 1.00 47.66 79 SER A C 1
ATOM 605 O O . SER A 1 79 ? -4.039 16.834 5.049 1.00 47.66 79 SER A O 1
ATOM 607 N N . LYS A 1 80 ? -2.120 16.150 4.005 1.00 45.75 80 LYS A N 1
ATOM 608 C CA . LYS A 1 80 ? -1.042 16.892 4.686 1.00 45.75 80 LYS A CA 1
ATOM 609 C C . LYS A 1 80 ? -0.529 16.322 6.003 1.00 45.75 80 LYS A C 1
ATOM 611 O O . LYS A 1 80 ? -1.293 16.248 6.981 1.00 45.75 80 LYS A O 1
#

Solvent-accessible surface area (backbone atoms only — not comparable to full-atom values): 4556 Å² total; per-residue (Å²): 133,57,69,67,60,53,42,53,55,46,50,54,25,56,78,55,54,63,35,44,57,70,58,49,47,53,54,36,42,77,72,74,41,64,77,81,52,49,60,55,49,56,53,50,37,31,75,72,46,27,31,44,79,45,82,51,93,80,92,53,53,28,32,24,54,31,75,59,28,52,51,48,28,58,73,70,62,71,66,132

Mean predicted aligned error: 4.89 Å

Radius of gyration: 11.81 Å; Cα contacts (8 Å, |Δi|>4): 95; chains: 1; bounding box: 24×32×29 Å

Nearest PDB structures (foldseek):
  3l09-assembly2_C  TM=7.544E-01  e=1.125E-02  Jannaschia sp. CCS1
  3fm5-assembly3_B  TM=7.223E-01  e=1.675E-02  Rhodococcus jostii RHA1
  8a39-assembly2_BP1-2  TM=7.277E-01  e=2.847E-02  Escherichia coli W
  3eco-assembly1_A  TM=7.586E-01  e=3.473E-02  Staphylococcus aureus subsp. aureus Mu50
  2obp-assembly2_B  TM=6.862E-01  e=4.035E-01  Cupriavidus pinatubonensis JMP134

Secondary structure (DSSP, 8-state):
--HHHHHHHHHHHHHHSSEEHHHHHHHHHHTT--TTHHHHHHHHHHHTTSEEEEE-SSS-EEEEE-HHHHHHHHHTT---

InterPro domains:
  IPR036390 Winged helix DNA-binding domain superfamily [SSF46785] (28-75)